Protein AF-A0A970BSH9-F1 (afdb_monomer)

Mean predicted aligned error: 4.27 Å

pLDDT: mean 90.76, std 9.13, range [51.16, 98.25]

Sequence (117 aa):
MLILKYGPDSGKKYLAFSRFSHSGEVDLGCSQADFFAALFTRQNEAGCGQEQLDVFRKTFVDARDSGVWRGNKLTVYFSVGAKKSFLFAFDKTGLPIMIDTDFLSKTALQSMIDSAL

Structure (mmCIF, N/CA/C/O backbone):
data_AF-A0A970BSH9-F1
#
_entry.id   AF-A0A970BSH9-F1
#
loop_
_atom_site.group_PDB
_atom_site.id
_atom_site.type_symbol
_atom_site.label_atom_id
_atom_site.label_alt_id
_atom_site.label_comp_id
_atom_site.label_asym_id
_atom_site.label_entity_id
_atom_site.label_seq_id
_atom_site.pdbx_PDB_ins_code
_atom_site.Cartn_x
_atom_site.Cartn_y
_atom_site.Cartn_z
_atom_site.occupancy
_atom_site.B_iso_or_equiv
_atom_site.auth_seq_id
_atom_site.auth_comp_id
_atom_site.auth_asym_id
_atom_site.auth_atom_id
_atom_site.pdbx_PDB_model_num
ATOM 1 N N . MET A 1 1 ? 0.103 15.736 2.904 1.00 86.50 1 MET A N 1
ATOM 2 C CA . MET A 1 1 ? -0.399 14.594 3.698 1.00 86.50 1 MET A CA 1
ATOM 3 C C . MET A 1 1 ? -1.707 15.010 4.352 1.00 86.50 1 MET A C 1
ATOM 5 O O . MET A 1 1 ? -1.793 16.151 4.788 1.00 86.50 1 MET A O 1
ATOM 9 N N . LEU A 1 2 ? -2.702 14.126 4.385 1.00 93.75 2 LEU A N 1
ATOM 10 C CA . LEU A 1 2 ? -3.996 14.299 5.052 1.00 93.75 2 LEU A CA 1
ATOM 11 C C . LEU A 1 2 ? -4.178 13.144 6.040 1.00 93.75 2 LEU A C 1
ATOM 13 O O . LEU A 1 2 ? -3.924 12.004 5.671 1.00 93.75 2 LEU A O 1
ATOM 17 N N . ILE A 1 3 ? -4.610 13.416 7.271 1.00 94.88 3 ILE A N 1
ATOM 18 C CA . ILE A 1 3 ? -4.850 12.383 8.288 1.00 94.88 3 ILE A CA 1
ATOM 19 C C . ILE A 1 3 ? -6.225 12.611 8.907 1.00 94.88 3 ILE A C 1
ATOM 21 O O . ILE A 1 3 ? -6.531 13.713 9.359 1.00 94.88 3 ILE A O 1
ATOM 25 N N . LEU A 1 4 ? -7.031 11.555 8.946 1.00 95.50 4 LEU A N 1
ATOM 26 C CA . LEU A 1 4 ? -8.332 11.509 9.600 1.00 95.50 4 LEU A CA 1
ATOM 27 C C . LEU A 1 4 ? -8.239 10.593 10.820 1.00 95.50 4 LEU A C 1
ATOM 29 O O . LEU A 1 4 ? -7.744 9.470 10.724 1.00 95.50 4 LEU A O 1
ATOM 33 N N . LYS A 1 5 ? -8.706 11.072 11.974 1.00 95.69 5 LYS A N 1
ATOM 34 C CA . LYS A 1 5 ? -8.645 10.353 13.253 1.00 95.69 5 LYS A CA 1
ATOM 35 C C . LYS A 1 5 ? -10.041 9.893 13.676 1.00 95.69 5 LYS A C 1
ATOM 37 O O . LYS A 1 5 ? -10.980 10.681 13.657 1.00 95.69 5 LYS A O 1
ATOM 42 N N . TYR A 1 6 ? -10.148 8.647 14.130 1.00 94.19 6 TYR A N 1
ATOM 43 C CA . TYR A 1 6 ? -11.389 7.957 14.505 1.00 94.19 6 TYR A CA 1
ATOM 44 C C . TYR 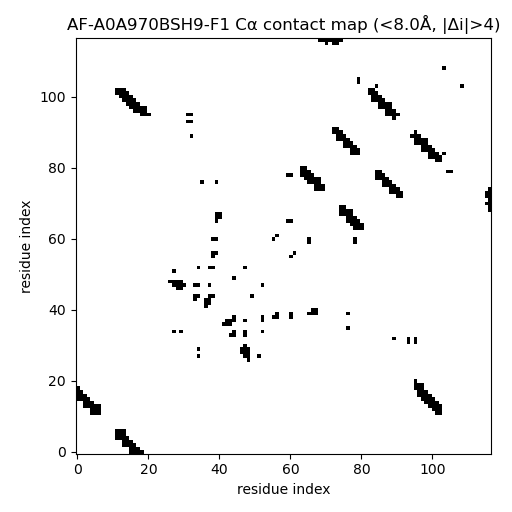A 1 6 ? -11.365 7.479 15.968 1.00 94.19 6 TYR A C 1
ATOM 46 O O . TYR A 1 6 ? -11.836 6.392 16.311 1.00 94.19 6 TYR A O 1
ATOM 54 N N . GLY A 1 7 ? -10.793 8.287 16.862 1.00 92.88 7 GLY A N 1
ATOM 55 C CA . GLY A 1 7 ? -10.752 7.982 18.288 1.00 92.88 7 GLY A CA 1
ATOM 56 C C . GLY A 1 7 ? -10.053 9.048 19.134 1.00 92.88 7 GLY A C 1
ATOM 57 O O . GLY A 1 7 ? -9.456 9.982 18.594 1.00 92.88 7 GLY A O 1
ATOM 58 N N . PRO A 1 8 ? -10.115 8.923 20.470 1.00 94.12 8 PRO A N 1
ATOM 59 C CA . PRO A 1 8 ? -9.466 9.859 21.386 1.00 94.12 8 PRO A CA 1
ATOM 60 C C . PRO A 1 8 ? -7.951 9.620 21.494 1.00 94.12 8 PRO A C 1
ATOM 62 O O . PRO A 1 8 ? -7.189 10.578 21.624 1.00 94.12 8 PRO A O 1
ATOM 65 N N . ASP A 1 9 ? -7.491 8.378 21.339 1.00 95.06 9 ASP A N 1
ATOM 66 C CA . ASP A 1 9 ? -6.088 7.991 21.520 1.00 95.06 9 ASP A CA 1
ATOM 67 C C . ASP A 1 9 ? -5.172 8.558 20.428 1.00 95.06 9 ASP A C 1
ATOM 69 O O . ASP A 1 9 ? -5.480 8.498 19.237 1.00 95.06 9 ASP A O 1
ATOM 73 N N . SER A 1 10 ? -4.018 9.103 20.817 1.00 88.38 10 SER A N 1
ATOM 74 C CA . SER A 1 10 ? -3.011 9.571 19.858 1.00 88.38 10 SER A CA 1
ATOM 75 C C . SER A 1 10 ? -2.391 8.403 19.087 1.00 88.38 10 SER A C 1
ATOM 77 O O . SER A 1 10 ? -2.104 7.354 19.663 1.00 88.38 10 SER A O 1
ATOM 79 N N . GLY A 1 11 ? -2.188 8.586 17.780 1.00 87.56 11 GLY A N 1
ATOM 80 C CA . GLY A 1 11 ? -1.549 7.595 16.909 1.00 87.56 11 GLY A CA 1
ATOM 81 C C . GLY A 1 11 ? -2.358 6.319 16.660 1.00 87.56 11 GLY A C 1
ATOM 82 O O . GLY A 1 11 ? -1.807 5.379 16.091 1.00 87.56 11 GLY A O 1
ATOM 83 N N . LYS A 1 12 ? -3.632 6.275 17.072 1.00 94.38 12 LYS A N 1
ATOM 84 C CA . LYS A 1 12 ? -4.521 5.128 16.871 1.00 94.38 12 LYS A CA 1
ATOM 85 C C . LYS A 1 12 ? -5.777 5.489 16.094 1.00 94.38 12 LYS A C 1
ATOM 87 O O . LYS A 1 12 ? -6.229 6.635 16.140 1.00 94.38 12 LYS A O 1
ATOM 92 N N . LYS A 1 13 ? -6.375 4.474 15.469 1.00 95.94 13 LYS A N 1
ATOM 93 C CA . LYS A 1 13 ? -7.611 4.560 14.682 1.00 95.94 13 LYS A CA 1
ATOM 94 C C . LYS A 1 13 ? -7.529 5.706 13.686 1.00 95.94 13 LYS A C 1
ATOM 96 O O . LYS A 1 13 ? -8.296 6.664 13.765 1.00 95.94 13 LYS A O 1
ATOM 101 N N . TYR A 1 14 ? -6.553 5.646 12.797 1.00 96.75 14 TYR A N 1
ATOM 102 C CA . TYR A 1 14 ? -6.312 6.701 11.825 1.00 96.75 14 TYR A CA 1
ATOM 103 C C . TYR A 1 14 ? -6.422 6.186 10.392 1.00 96.75 14 TYR A C 1
ATOM 105 O O . TYR A 1 14 ? -6.240 5.000 10.114 1.00 96.75 14 TYR A O 1
ATOM 113 N N . LEU A 1 15 ? -6.722 7.107 9.483 1.00 97.06 15 LEU A N 1
ATOM 114 C CA . LEU A 1 15 ? -6.658 6.912 8.043 1.00 97.06 15 LEU A CA 1
ATOM 115 C C . LEU A 1 15 ? -5.843 8.062 7.456 1.00 97.06 15 LEU A C 1
ATOM 117 O O . LEU A 1 15 ? -6.249 9.223 7.544 1.00 97.06 15 LEU A O 1
ATOM 121 N N . ALA A 1 16 ? -4.678 7.748 6.907 1.00 96.38 16 ALA A N 1
ATOM 122 C CA . ALA A 1 16 ? -3.758 8.726 6.353 1.00 96.38 16 ALA A CA 1
ATOM 123 C C . ALA A 1 16 ? -3.656 8.578 4.835 1.00 96.38 16 ALA A C 1
ATOM 125 O O . ALA A 1 16 ? -3.627 7.470 4.315 1.00 96.38 16 ALA A O 1
ATOM 126 N N . PHE A 1 17 ? -3.583 9.711 4.141 1.00 95.00 17 PHE A N 1
ATOM 127 C CA . PHE A 1 17 ? -3.359 9.824 2.707 1.00 95.00 17 PHE A CA 1
ATOM 128 C C . PHE A 1 17 ? -2.115 10.673 2.477 1.00 95.00 17 PHE A C 1
ATOM 130 O O . PHE A 1 17 ? -2.009 11.820 2.935 1.00 95.00 17 PHE A O 1
ATOM 137 N N . SER A 1 18 ? -1.163 10.143 1.728 1.00 93.00 18 SER A N 1
ATOM 138 C CA . SER A 1 18 ? 0.060 10.859 1.389 1.00 93.00 18 SER A CA 1
ATOM 139 C C . SER A 1 18 ? 0.407 10.669 -0.077 1.00 93.00 18 SER A C 1
ATOM 141 O O . SER A 1 18 ? 0.176 9.620 -0.668 1.00 93.00 18 SER A O 1
ATOM 143 N N . ARG A 1 19 ? 0.952 11.726 -0.679 1.00 88.94 19 ARG A N 1
ATOM 144 C CA . ARG A 1 19 ? 1.680 11.608 -1.940 1.00 88.94 19 ARG A CA 1
ATOM 145 C C . ARG A 1 19 ? 3.122 11.318 -1.571 1.00 88.94 19 ARG A C 1
ATOM 147 O O . ARG A 1 19 ? 3.642 11.959 -0.659 1.00 88.94 19 ARG A O 1
ATOM 154 N N . PHE A 1 20 ? 3.745 10.392 -2.279 1.00 76.38 20 PHE A N 1
ATOM 155 C CA . PHE A 1 20 ? 5.162 10.104 -2.118 1.00 76.38 20 PHE A CA 1
ATOM 156 C C . PHE A 1 20 ? 5.850 10.329 -3.463 1.00 76.38 20 PHE A C 1
ATOM 158 O O . PHE A 1 20 ? 5.817 9.472 -4.334 1.00 76.38 20 PHE A O 1
ATOM 165 N N . SER A 1 21 ? 6.436 11.508 -3.672 1.00 66.81 21 SER A N 1
ATOM 166 C CA . SER A 1 21 ? 7.281 11.754 -4.846 1.00 66.81 21 SER A CA 1
ATOM 167 C C . SER A 1 21 ? 8.742 11.661 -4.451 1.00 66.81 21 SER A C 1
ATOM 169 O O . SER A 1 21 ? 9.151 12.251 -3.451 1.00 66.81 21 SER A O 1
ATOM 171 N N . HIS A 1 22 ? 9.531 10.969 -5.263 1.00 56.50 22 HIS A N 1
ATOM 172 C CA . HIS A 1 22 ? 10.974 10.963 -5.112 1.00 56.50 22 HIS A CA 1
ATOM 173 C C . HIS A 1 22 ? 11.559 12.283 -5.612 1.00 56.50 22 HIS A C 1
ATOM 175 O O . HIS A 1 22 ? 11.838 12.435 -6.795 1.00 56.50 22 HIS A O 1
ATOM 181 N N . SER A 1 23 ? 11.723 13.255 -4.715 1.00 51.16 23 SER A N 1
ATOM 182 C CA . SER A 1 23 ? 12.510 14.461 -4.990 1.00 51.16 23 SER A CA 1
ATOM 183 C C . SER A 1 23 ? 13.907 14.427 -4.356 1.00 51.16 23 SER A C 1
ATOM 185 O O . SER A 1 23 ? 14.542 15.475 -4.317 1.00 51.16 23 SER A O 1
ATOM 187 N N . GLY A 1 24 ? 14.415 13.260 -3.909 1.00 53.28 24 GLY A N 1
ATOM 188 C CA . GLY A 1 24 ? 15.866 13.130 -3.692 1.00 53.28 24 GLY A CA 1
ATOM 189 C C . GLY A 1 24 ? 16.462 12.157 -2.663 1.00 53.28 24 GLY A C 1
ATOM 190 O O . GLY A 1 24 ? 17.608 12.404 -2.318 1.00 53.28 24 GLY A O 1
ATOM 191 N N . GLU A 1 25 ? 15.810 11.095 -2.160 1.00 59.06 25 GLU A N 1
ATOM 192 C CA . GLU A 1 25 ? 16.432 10.303 -1.058 1.00 59.06 25 GLU A CA 1
ATOM 193 C C . GLU A 1 25 ? 16.595 8.782 -1.260 1.00 59.06 25 GLU A C 1
ATOM 195 O O . GLU A 1 25 ? 17.412 8.169 -0.582 1.00 59.06 25 GLU A O 1
ATOM 200 N N . VAL A 1 26 ? 15.904 8.148 -2.203 1.00 72.00 26 VAL A N 1
ATOM 201 C CA . VAL A 1 26 ? 15.980 6.704 -2.482 1.00 72.00 26 VAL A CA 1
ATOM 202 C C . VAL A 1 26 ? 15.973 6.487 -3.990 1.00 72.00 26 VAL A C 1
ATOM 204 O O . VAL A 1 26 ? 14.954 6.629 -4.667 1.00 72.00 26 VAL A O 1
ATOM 207 N N . ASP A 1 27 ? 17.130 6.122 -4.526 1.00 83.94 27 ASP A N 1
ATOM 208 C CA . ASP A 1 27 ? 17.216 5.625 -5.892 1.00 83.94 27 ASP A CA 1
ATOM 209 C C . ASP A 1 27 ? 16.574 4.231 -5.961 1.00 83.94 27 ASP A C 1
ATOM 211 O O . ASP A 1 27 ? 17.049 3.275 -5.347 1.00 83.94 27 ASP A O 1
ATOM 215 N N . LEU A 1 28 ? 15.448 4.131 -6.668 1.00 87.81 28 LEU A N 1
ATOM 216 C CA . LEU A 1 28 ? 14.735 2.872 -6.892 1.00 87.81 28 LEU A CA 1
ATOM 217 C C . LEU A 1 28 ? 15.254 2.133 -8.132 1.00 87.81 28 LEU A C 1
ATOM 219 O O . LEU A 1 28 ? 14.725 1.070 -8.454 1.00 87.81 28 LEU A O 1
ATOM 223 N N . GLY A 1 29 ? 16.214 2.699 -8.873 1.00 89.38 29 GLY A N 1
ATOM 224 C CA . GLY A 1 29 ? 16.712 2.212 -10.165 1.00 89.38 29 GLY A CA 1
ATOM 225 C C . GLY A 1 29 ? 15.718 2.346 -11.330 1.00 89.38 29 GLY A C 1
ATOM 226 O O . GLY A 1 29 ? 16.118 2.456 -12.486 1.00 89.38 29 GLY A O 1
ATOM 227 N N . CYS A 1 30 ? 14.418 2.387 -11.041 1.00 90.50 30 CYS A N 1
ATOM 228 C CA . CYS A 1 30 ? 13.329 2.439 -12.009 1.00 90.50 30 CYS A CA 1
ATOM 229 C C . CYS A 1 30 ? 12.233 3.429 -11.569 1.00 90.50 30 CYS A C 1
ATOM 231 O O . CYS A 1 30 ? 12.338 4.086 -10.528 1.00 90.50 30 CYS A O 1
ATOM 233 N N . SER A 1 31 ? 11.165 3.562 -12.365 1.00 88.75 31 SER A N 1
ATOM 234 C CA . SER A 1 31 ? 10.024 4.402 -11.982 1.00 88.75 31 SER A CA 1
ATOM 235 C C . SER A 1 31 ? 9.327 3.848 -10.732 1.00 88.75 31 SER A C 1
ATOM 237 O O . SER A 1 31 ? 9.368 2.651 -10.458 1.00 88.75 31 SER A O 1
ATOM 239 N N . GLN A 1 32 ? 8.629 4.696 -9.971 1.00 89.69 32 GLN A N 1
ATOM 240 C CA . GLN A 1 32 ? 7.883 4.232 -8.793 1.00 89.69 32 GLN A CA 1
ATOM 241 C C . GLN A 1 32 ? 6.791 3.218 -9.164 1.00 89.69 32 GLN A C 1
ATOM 243 O O . GLN A 1 32 ? 6.576 2.258 -8.430 1.00 89.69 32 GLN A O 1
ATOM 248 N N . ALA A 1 33 ? 6.117 3.412 -10.300 1.00 89.88 33 ALA A N 1
ATOM 249 C CA . ALA A 1 33 ? 5.091 2.485 -10.765 1.00 89.88 33 ALA A 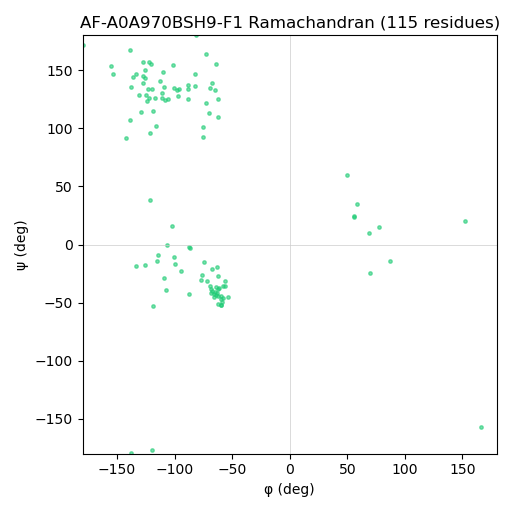CA 1
ATOM 250 C C . ALA A 1 33 ? 5.688 1.102 -11.082 1.00 89.88 33 ALA A C 1
ATOM 252 O O . ALA A 1 33 ? 5.134 0.089 -10.650 1.00 89.88 33 ALA A O 1
ATOM 253 N N . ASP A 1 34 ? 6.842 1.067 -11.757 1.00 91.06 34 ASP A N 1
ATOM 254 C CA . ASP A 1 34 ? 7.551 -0.177 -12.078 1.00 91.06 34 ASP A CA 1
ATOM 255 C C . ASP A 1 34 ? 8.111 -0.844 -10.820 1.00 91.06 34 ASP A C 1
ATOM 257 O O . ASP A 1 34 ? 7.952 -2.050 -10.640 1.00 91.06 34 ASP A O 1
ATOM 261 N N . PHE A 1 35 ? 8.680 -0.061 -9.899 1.00 92.75 35 PHE A N 1
ATOM 262 C CA . PHE A 1 35 ? 9.209 -0.567 -8.635 1.00 92.75 35 PHE A CA 1
ATOM 263 C C . PHE A 1 35 ? 8.124 -1.260 -7.808 1.00 92.75 35 PHE A C 1
ATOM 265 O O . PHE A 1 35 ? 8.323 -2.369 -7.317 1.00 92.75 35 PHE A O 1
ATOM 272 N N . PHE A 1 36 ? 6.952 -0.634 -7.665 1.00 93.56 36 PHE A N 1
ATOM 273 C CA . PHE A 1 36 ? 5.842 -1.223 -6.915 1.00 93.56 36 PHE A CA 1
ATOM 274 C C . PHE A 1 36 ? 5.200 -2.404 -7.655 1.00 93.56 36 PHE A C 1
ATOM 276 O O . PHE A 1 36 ? 4.784 -3.364 -7.004 1.00 93.56 36 PHE A O 1
ATOM 283 N N . ALA A 1 37 ? 5.184 -2.400 -8.992 1.00 93.38 37 ALA A N 1
ATOM 284 C CA . ALA A 1 37 ? 4.828 -3.593 -9.756 1.00 93.38 37 ALA A CA 1
ATOM 285 C C . ALA A 1 37 ? 5.788 -4.752 -9.430 1.00 93.38 37 ALA A C 1
ATOM 287 O O . ALA A 1 37 ? 5.338 -5.812 -8.996 1.00 93.38 37 ALA A O 1
ATOM 288 N N . ALA A 1 38 ? 7.101 -4.530 -9.515 1.00 94.75 38 ALA A N 1
ATOM 289 C CA . ALA A 1 38 ? 8.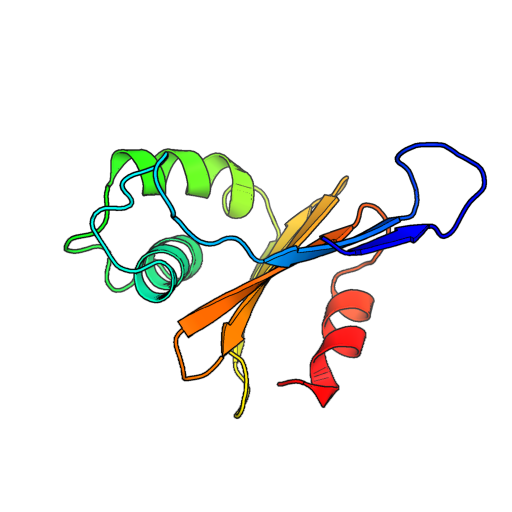125 -5.530 -9.207 1.00 94.75 38 ALA A CA 1
ATOM 290 C C . ALA A 1 38 ? 8.104 -6.015 -7.756 1.00 94.75 38 ALA A C 1
ATOM 292 O O . ALA A 1 38 ? 8.275 -7.210 -7.481 1.00 94.75 38 ALA A O 1
ATOM 293 N N . LEU A 1 39 ? 7.837 -5.113 -6.817 1.00 95.25 39 LEU A N 1
ATOM 294 C CA . LEU A 1 39 ? 7.698 -5.427 -5.402 1.00 95.25 39 LEU A CA 1
ATOM 295 C C . LEU A 1 39 ? 6.558 -6.425 -5.158 1.00 95.25 39 LEU A C 1
ATOM 297 O O . LEU A 1 39 ? 6.780 -7.454 -4.520 1.00 95.25 39 LEU A O 1
ATOM 301 N N . PHE A 1 40 ? 5.361 -6.140 -5.678 1.00 95.62 40 PHE A N 1
ATOM 302 C CA . PHE A 1 40 ? 4.141 -6.879 -5.336 1.00 95.62 40 PHE A CA 1
ATOM 303 C C . PHE A 1 40 ? 3.798 -8.029 -6.290 1.00 95.62 40 PHE A C 1
ATOM 305 O O . PHE A 1 40 ? 3.073 -8.940 -5.894 1.00 95.62 40 PHE A O 1
ATOM 312 N N . THR A 1 41 ? 4.287 -8.015 -7.533 1.00 91.12 41 THR A N 1
ATOM 313 C CA . THR A 1 41 ? 3.990 -9.066 -8.526 1.00 91.12 41 THR A CA 1
ATOM 314 C C . THR A 1 41 ? 5.212 -9.883 -8.936 1.00 91.12 41 THR A C 1
ATOM 316 O O . THR A 1 41 ? 5.041 -10.896 -9.613 1.00 91.12 41 THR A O 1
ATOM 319 N N . ARG A 1 42 ? 6.427 -9.471 -8.532 1.00 84.25 42 ARG A N 1
ATOM 320 C CA . ARG A 1 42 ? 7.709 -10.051 -8.986 1.00 84.25 42 ARG A CA 1
ATOM 321 C C . ARG A 1 42 ? 7.885 -10.034 -10.512 1.00 84.25 42 ARG A C 1
ATOM 323 O O . ARG A 1 42 ? 8.604 -10.851 -11.077 1.00 84.25 42 ARG A O 1
ATOM 330 N N . GLN A 1 43 ? 7.198 -9.121 -11.198 1.00 78.19 43 GLN A N 1
ATOM 331 C CA . GLN A 1 43 ? 7.363 -8.868 -12.632 1.00 78.19 43 GLN A CA 1
ATOM 332 C C . GLN A 1 43 ? 8.218 -7.619 -12.837 1.00 78.19 43 GLN A C 1
ATOM 334 O O . GLN A 1 43 ? 8.200 -6.732 -11.999 1.00 78.19 43 GLN A O 1
ATOM 339 N N . ASN A 1 44 ? 8.907 -7.496 -13.971 1.00 67.81 44 ASN A N 1
ATOM 340 C CA . ASN A 1 44 ? 9.625 -6.265 -14.335 1.00 67.81 44 ASN A CA 1
ATOM 341 C C . ASN A 1 44 ? 10.694 -5.826 -13.313 1.00 67.81 44 ASN A C 1
ATOM 343 O O . ASN A 1 44 ? 10.921 -4.641 -13.114 1.00 67.81 44 ASN A O 1
ATOM 347 N N . GLU A 1 45 ? 11.377 -6.779 -12.672 1.00 80.06 45 GLU A N 1
ATOM 348 C CA . GLU A 1 45 ? 12.462 -6.478 -11.722 1.00 80.06 45 GLU A CA 1
ATOM 349 C C . GLU A 1 45 ? 13.695 -5.861 -12.406 1.00 80.06 45 GLU A C 1
ATOM 351 O O . GLU A 1 45 ? 14.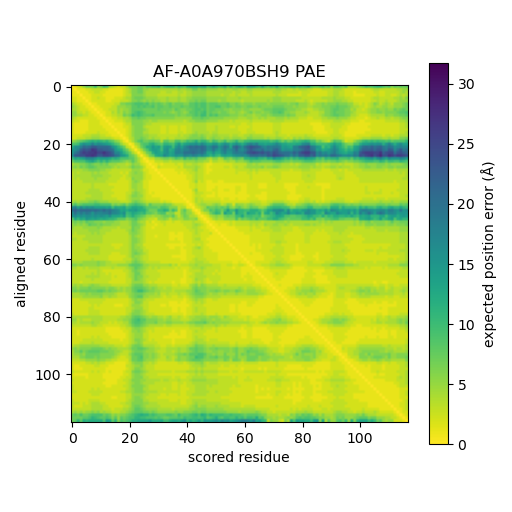512 -5.209 -11.756 1.00 80.06 45 GLU A O 1
ATOM 356 N N . ALA A 1 46 ? 13.841 -6.067 -13.719 1.00 78.19 46 ALA A N 1
ATOM 357 C CA . ALA A 1 46 ? 14.969 -5.577 -14.496 1.00 78.19 46 ALA A CA 1
ATOM 358 C C . ALA A 1 46 ? 15.030 -4.042 -14.486 1.00 78.19 46 ALA A C 1
ATOM 360 O O . ALA A 1 46 ? 14.076 -3.367 -14.861 1.00 78.19 46 ALA A O 1
ATOM 361 N N . GLY A 1 47 ? 16.179 -3.499 -14.082 1.00 83.06 47 GLY A N 1
ATOM 362 C CA . GLY A 1 47 ? 16.400 -2.056 -13.974 1.00 83.06 47 GLY A CA 1
ATOM 363 C C . GLY A 1 47 ? 15.976 -1.455 -12.633 1.00 83.06 47 GLY A C 1
ATOM 364 O O . GLY A 1 47 ? 16.422 -0.363 -12.320 1.00 83.06 47 GLY A O 1
ATOM 365 N N . CYS A 1 48 ? 15.204 -2.158 -11.801 1.00 92.06 48 CYS A N 1
ATOM 366 C CA . CYS A 1 48 ? 14.918 -1.709 -10.439 1.00 92.06 48 CYS A CA 1
ATOM 367 C C . CYS A 1 48 ? 16.057 -2.083 -9.472 1.00 92.06 48 CYS A C 1
ATOM 369 O O . CYS A 1 48 ? 16.691 -3.137 -9.597 1.00 92.06 48 CYS A O 1
ATOM 371 N N . GLY A 1 49 ? 16.291 -1.226 -8.477 1.00 92.31 49 GLY A N 1
ATOM 372 C CA . GLY A 1 49 ? 17.262 -1.418 -7.405 1.00 92.31 49 GLY A CA 1
ATOM 373 C C . GLY A 1 49 ? 16.913 -2.639 -6.555 1.00 92.31 49 GLY A C 1
ATOM 374 O O . GLY A 1 49 ? 15.915 -2.653 -5.832 1.00 92.31 49 GLY A O 1
ATOM 375 N N . GLN A 1 50 ? 17.725 -3.691 -6.670 1.00 92.44 50 GLN A N 1
ATOM 376 C CA . GLN A 1 50 ? 17.441 -4.990 -6.049 1.00 92.44 50 GLN A CA 1
ATOM 377 C C . GLN A 1 50 ? 17.519 -4.941 -4.523 1.00 92.44 50 GLN A C 1
ATOM 379 O O . GLN A 1 50 ? 16.676 -5.519 -3.843 1.00 92.44 50 GLN A O 1
ATOM 384 N N . GLU A 1 51 ? 18.476 -4.189 -3.979 1.00 92.06 51 GLU A N 1
ATOM 385 C CA . GLU A 1 51 ? 18.593 -3.993 -2.533 1.00 92.06 51 GLU A CA 1
ATOM 386 C C . GLU A 1 51 ? 17.319 -3.354 -1.957 1.00 92.06 51 GLU A C 1
ATOM 388 O O . GLU A 1 51 ? 16.775 -3.813 -0.950 1.00 92.06 51 GLU A O 1
ATOM 393 N N . GLN A 1 52 ? 16.789 -2.336 -2.638 1.00 92.06 52 GLN A N 1
ATOM 394 C CA . GLN A 1 52 ? 15.553 -1.666 -2.252 1.00 92.06 52 GLN A CA 1
ATOM 395 C C . GLN A 1 52 ? 14.362 -2.623 -2.366 1.00 92.06 52 GLN A C 1
ATOM 397 O O . GLN A 1 52 ? 13.537 -2.665 -1.452 1.00 92.06 52 GLN A O 1
ATOM 402 N N . LEU A 1 53 ? 14.275 -3.422 -3.437 1.00 93.75 53 LEU A N 1
ATOM 403 C CA . LEU A 1 53 ? 13.227 -4.438 -3.578 1.00 93.75 53 LEU A CA 1
ATOM 404 C C . LEU A 1 53 ? 13.249 -5.428 -2.410 1.00 93.75 53 LEU A C 1
ATOM 406 O O . LEU A 1 53 ? 12.202 -5.682 -1.818 1.00 93.75 53 LEU A O 1
ATOM 410 N N . ASP A 1 54 ? 14.417 -5.937 -2.028 1.00 93.62 54 ASP A N 1
ATOM 411 C CA . ASP A 1 54 ? 14.545 -6.906 -0.937 1.00 93.62 54 ASP A CA 1
ATOM 412 C C . ASP A 1 54 ? 14.147 -6.317 0.423 1.00 93.62 54 ASP A C 1
ATOM 414 O O . ASP A 1 54 ? 13.452 -6.965 1.213 1.00 93.62 54 ASP A O 1
ATOM 418 N N . VAL A 1 55 ? 14.532 -5.069 0.702 1.00 93.44 55 VAL A N 1
ATOM 419 C CA . VAL A 1 55 ? 14.137 -4.365 1.934 1.00 93.44 55 VAL A CA 1
ATOM 420 C C . VAL A 1 55 ? 12.628 -4.106 1.966 1.00 93.44 55 VAL A C 1
ATOM 422 O O . VAL A 1 55 ? 11.964 -4.347 2.983 1.00 93.44 55 VAL A O 1
ATOM 425 N N . PHE A 1 56 ? 12.057 -3.645 0.853 1.00 94.06 56 PHE A N 1
ATOM 426 C CA . PHE A 1 56 ? 10.627 -3.358 0.773 1.00 94.06 56 PHE A CA 1
ATOM 427 C C . PHE A 1 56 ? 9.790 -4.639 0.822 1.00 94.06 56 PHE A C 1
ATOM 429 O O . PHE A 1 56 ? 8.738 -4.639 1.464 1.00 94.06 56 PHE A O 1
ATOM 436 N N . ARG A 1 57 ? 10.257 -5.748 0.233 1.00 95.38 57 ARG A N 1
ATOM 437 C CA . ARG A 1 57 ? 9.587 -7.061 0.294 1.00 95.38 57 ARG A CA 1
ATOM 438 C C . ARG A 1 57 ? 9.421 -7.537 1.723 1.00 95.38 57 ARG A C 1
ATOM 440 O O . ARG A 1 57 ? 8.295 -7.816 2.131 1.00 95.38 57 ARG A O 1
ATOM 447 N N . LYS A 1 58 ? 10.496 -7.494 2.510 1.00 95.12 58 LYS A N 1
ATOM 448 C CA . LYS A 1 58 ? 10.463 -7.845 3.939 1.00 95.12 58 LYS A CA 1
ATOM 449 C C . LYS A 1 58 ? 9.446 -7.020 4.729 1.00 95.12 58 LYS A C 1
ATOM 451 O O . LYS A 1 58 ? 8.885 -7.498 5.709 1.00 95.12 58 LYS A O 1
ATOM 456 N N . THR A 1 59 ? 9.220 -5.775 4.312 1.00 93.50 59 THR A N 1
ATOM 457 C CA . THR A 1 59 ? 8.346 -4.831 5.020 1.00 93.50 59 THR A CA 1
ATOM 458 C C . THR A 1 59 ? 6.882 -4.948 4.594 1.00 93.50 59 THR A C 1
ATOM 460 O O . THR A 1 59 ? 5.985 -4.897 5.439 1.00 93.50 59 THR A O 1
ATOM 463 N N . PHE A 1 60 ? 6.621 -5.081 3.291 1.00 95.88 60 PHE A N 1
ATOM 464 C CA . PHE A 1 60 ? 5.285 -4.920 2.712 1.00 95.88 60 PHE A CA 1
ATOM 465 C C . PHE A 1 60 ? 4.704 -6.193 2.092 1.00 95.88 60 PHE A C 1
ATOM 467 O O . PHE A 1 60 ? 3.496 -6.234 1.854 1.00 95.88 60 PHE A O 1
ATOM 474 N N . VAL A 1 61 ? 5.502 -7.231 1.860 1.00 96.25 61 VAL A N 1
ATOM 475 C CA . VAL A 1 61 ? 5.054 -8.450 1.169 1.00 96.25 61 VAL A CA 1
ATOM 476 C C . VAL A 1 61 ? 5.192 -9.665 2.078 1.00 96.25 61 VAL A C 1
ATOM 478 O O . VAL A 1 61 ? 4.216 -10.380 2.308 1.00 96.25 61 VAL A O 1
ATOM 481 N N . ASP A 1 62 ? 6.376 -9.876 2.644 1.00 94.94 62 ASP A N 1
ATOM 482 C CA . ASP A 1 62 ? 6.675 -11.067 3.431 1.00 94.94 62 ASP A CA 1
ATOM 483 C C . ASP A 1 62 ? 5.825 -11.119 4.709 1.00 94.94 62 ASP A C 1
ATOM 485 O O . ASP A 1 62 ? 5.705 -10.138 5.443 1.00 94.94 62 ASP A O 1
ATOM 489 N N . ALA A 1 63 ? 5.225 -12.285 4.979 1.00 93.88 63 ALA A N 1
ATOM 490 C CA . ALA A 1 63 ? 4.339 -12.535 6.124 1.00 93.88 63 ALA A CA 1
ATOM 491 C C . ALA A 1 63 ? 3.127 -11.580 6.236 1.00 93.88 63 ALA A C 1
ATOM 493 O O . ALA A 1 63 ? 2.568 -11.399 7.323 1.00 93.88 63 ALA A O 1
ATOM 494 N N . ARG A 1 64 ? 2.699 -10.974 5.120 1.00 96.69 64 ARG A N 1
ATOM 495 C CA . ARG A 1 64 ? 1.546 -10.065 5.044 1.00 96.69 64 ARG A CA 1
ATOM 496 C C . ARG A 1 64 ? 0.568 -10.533 3.972 1.00 96.69 64 ARG A C 1
ATOM 498 O O . ARG A 1 64 ? 0.969 -11.125 2.973 1.00 96.69 64 ARG A O 1
ATOM 505 N N . ASP A 1 65 ? -0.717 -10.242 4.160 1.00 97.50 65 ASP A N 1
ATOM 506 C CA . ASP A 1 65 ? -1.706 -10.429 3.096 1.00 97.50 65 ASP A CA 1
ATOM 507 C C . ASP A 1 65 ? -1.523 -9.296 2.085 1.00 97.50 65 ASP A C 1
ATOM 509 O O . ASP A 1 65 ? -1.908 -8.149 2.329 1.00 97.50 65 ASP A O 1
ATOM 513 N N . SER A 1 66 ? -0.855 -9.609 0.981 1.00 97.62 66 SER A N 1
ATOM 514 C CA . SER A 1 66 ? -0.460 -8.642 -0.033 1.00 97.62 66 SER A CA 1
ATOM 515 C C . SER A 1 66 ? -0.910 -9.066 -1.423 1.00 97.62 66 SER A C 1
ATOM 517 O O . SER A 1 66 ? -1.183 -10.237 -1.691 1.00 97.62 66 SER A O 1
ATOM 519 N N . GLY A 1 67 ? -1.033 -8.088 -2.313 1.00 96.81 67 GLY A N 1
ATOM 520 C CA . GLY A 1 67 ? -1.467 -8.336 -3.677 1.00 96.81 67 GLY A CA 1
ATOM 521 C C . GLY A 1 67 ? -1.845 -7.057 -4.399 1.00 96.81 67 GLY A C 1
ATOM 522 O O . GLY A 1 67 ? -1.393 -5.966 -4.053 1.00 96.81 67 GLY A O 1
ATOM 523 N N . VAL A 1 68 ? -2.675 -7.203 -5.428 1.00 96.81 68 VAL A N 1
ATOM 524 C CA . VAL A 1 68 ? -3.059 -6.106 -6.311 1.00 96.81 68 VAL A CA 1
ATOM 525 C C . VAL A 1 68 ? -4.551 -6.144 -6.629 1.00 96.81 68 VAL A C 1
ATOM 527 O O . VAL A 1 68 ? -5.102 -7.195 -6.958 1.00 96.81 68 VAL A O 1
ATOM 530 N N . TRP A 1 69 ? -5.190 -4.980 -6.570 1.00 96.50 69 TRP A N 1
ATOM 531 C CA . TRP A 1 69 ? -6.510 -4.716 -7.131 1.00 96.50 69 TRP A CA 1
ATOM 532 C C . TRP A 1 69 ? -6.341 -3.828 -8.361 1.00 96.50 69 TRP A C 1
ATOM 534 O O . TRP A 1 69 ? -5.719 -2.768 -8.293 1.00 96.50 69 TRP A O 1
ATOM 544 N N . ARG A 1 70 ? -6.855 -4.283 -9.505 1.00 93.81 70 ARG A N 1
ATOM 545 C CA . ARG A 1 70 ? -6.757 -3.557 -10.775 1.00 93.81 70 ARG A CA 1
ATOM 546 C C . ARG A 1 70 ? -8.128 -3.053 -11.181 1.00 93.81 70 ARG A C 1
ATOM 548 O O . ARG A 1 70 ? -9.063 -3.843 -11.274 1.00 93.81 70 ARG A O 1
ATOM 555 N N . GLY A 1 71 ? -8.206 -1.757 -11.437 1.00 91.12 71 GLY A N 1
ATOM 556 C CA . GLY A 1 71 ? -9.370 -1.085 -11.980 1.00 91.12 71 GLY A CA 1
ATOM 557 C C . GLY A 1 71 ? -9.075 -0.409 -13.318 1.00 91.12 71 GLY A C 1
ATOM 558 O O . GLY A 1 71 ? -7.970 -0.487 -13.860 1.00 91.12 71 GLY A O 1
ATOM 559 N N . ASN A 1 72 ? -10.075 0.285 -13.850 1.00 89.38 72 ASN A N 1
ATOM 560 C CA . ASN A 1 72 ? -9.957 1.067 -15.078 1.00 89.38 72 ASN A CA 1
ATOM 561 C C . ASN A 1 72 ? -9.209 2.389 -14.865 1.00 89.38 72 ASN A C 1
ATOM 563 O O . ASN A 1 72 ? -8.663 2.938 -15.829 1.00 89.38 72 ASN A O 1
ATOM 567 N N . LYS A 1 73 ? -9.227 2.930 -13.642 1.00 91.00 73 LYS A N 1
ATOM 568 C CA . LYS A 1 73 ? -8.620 4.221 -13.284 1.00 91.00 73 LYS A CA 1
ATOM 569 C C . LYS A 1 73 ? -7.355 4.056 -12.455 1.00 91.00 73 LYS A C 1
ATOM 571 O O . LYS A 1 73 ? -6.401 4.800 -12.681 1.00 91.00 73 LYS A O 1
ATOM 576 N N . LEU A 1 74 ? -7.357 3.099 -11.528 1.00 93.94 74 LEU A N 1
ATOM 577 C CA . LEU A 1 74 ? -6.279 2.890 -10.567 1.00 93.94 74 LEU A CA 1
ATOM 578 C C . LEU A 1 74 ? -5.779 1.445 -10.574 1.00 93.94 74 LEU A C 1
ATOM 580 O O . LEU A 1 74 ? -6.549 0.493 -10.697 1.00 93.94 74 LEU A O 1
ATOM 584 N N . THR A 1 75 ? -4.477 1.289 -10.355 1.00 95.12 75 THR A N 1
ATOM 585 C CA . THR A 1 75 ? -3.887 0.042 -9.857 1.00 95.12 75 THR A CA 1
ATOM 586 C C . THR A 1 75 ? -3.518 0.246 -8.397 1.00 95.12 75 THR A C 1
ATOM 588 O O . THR A 1 75 ? -2.804 1.192 -8.069 1.00 95.12 75 THR A O 1
ATOM 591 N N . VAL A 1 76 ? -4.010 -0.624 -7.518 1.00 96.81 76 VAL A N 1
ATOM 592 C CA . VAL A 1 76 ? -3.793 -0.533 -6.073 1.00 96.81 76 VAL A CA 1
ATOM 593 C C . VAL A 1 76 ? -3.050 -1.768 -5.594 1.00 96.81 76 VAL A C 1
ATOM 595 O O . VAL A 1 76 ? -3.589 -2.872 -5.627 1.00 96.81 76 VAL A O 1
ATOM 598 N N . TYR A 1 77 ? -1.827 -1.585 -5.112 1.00 97.25 77 TYR A N 1
ATOM 599 C CA . TYR A 1 77 ? -1.087 -2.628 -4.409 1.00 97.25 77 TYR A CA 1
ATOM 600 C C . TYR A 1 77 ? -1.422 -2.567 -2.924 1.00 97.25 77 TYR A C 1
ATOM 602 O O . TYR A 1 77 ? -1.286 -1.512 -2.304 1.00 97.25 77 TYR A O 1
ATOM 610 N N . PHE A 1 78 ? -1.878 -3.673 -2.346 1.00 97.81 78 PHE A N 1
ATOM 611 C CA . PHE A 1 78 ? -2.262 -3.728 -0.939 1.00 97.81 78 PHE A CA 1
ATOM 612 C C . PHE A 1 78 ? -1.274 -4.557 -0.125 1.00 97.81 78 PHE A C 1
ATOM 614 O O . PHE A 1 78 ? -0.695 -5.529 -0.604 1.00 97.81 78 PHE A O 1
ATOM 621 N N . SER A 1 79 ? -1.116 -4.165 1.135 1.00 98.25 79 SER A N 1
ATOM 622 C CA . SER A 1 79 ? -0.285 -4.824 2.132 1.00 98.25 79 SER A CA 1
ATOM 623 C C . SER A 1 79 ? -0.980 -4.765 3.490 1.00 98.25 79 SER A C 1
ATOM 625 O O . SER A 1 79 ? -0.828 -3.807 4.256 1.00 98.25 79 SER A O 1
ATOM 627 N N . VAL A 1 80 ? -1.767 -5.788 3.799 1.00 98.00 80 VAL A N 1
ATOM 628 C CA . VAL A 1 80 ? -2.588 -5.879 5.008 1.00 98.00 80 VAL A CA 1
ATOM 629 C C . VAL A 1 80 ? -1.855 -6.699 6.066 1.00 98.00 80 VAL A C 1
ATOM 631 O O . VAL A 1 80 ? -1.395 -7.813 5.817 1.00 98.00 80 VAL A O 1
ATOM 634 N N . GLY A 1 81 ? -1.735 -6.137 7.268 1.00 95.62 81 GLY A N 1
ATOM 635 C CA . GLY A 1 81 ? -1.087 -6.784 8.405 1.00 95.62 81 GLY A CA 1
ATOM 636 C C . GLY A 1 81 ? -1.854 -6.555 9.703 1.00 95.62 81 GLY A C 1
ATOM 637 O O . GLY A 1 81 ? -2.721 -5.692 9.782 1.00 95.62 81 GLY A O 1
ATOM 638 N N . ALA A 1 82 ? -1.503 -7.304 10.750 1.00 91.75 82 ALA A N 1
ATOM 639 C CA . ALA A 1 82 ? -2.255 -7.320 12.010 1.00 91.75 82 ALA A CA 1
ATOM 640 C C . ALA A 1 82 ? -2.304 -5.971 12.756 1.00 91.75 82 ALA A C 1
ATOM 642 O O . ALA A 1 82 ? -3.230 -5.729 13.522 1.00 91.75 82 ALA A O 1
ATOM 643 N N . LYS A 1 83 ? -1.293 -5.111 12.572 1.00 92.25 83 LYS A N 1
ATOM 644 C CA . LYS A 1 83 ? -1.186 -3.809 13.261 1.00 92.25 83 LYS A CA 1
ATOM 645 C C . LYS A 1 83 ? -1.421 -2.608 12.354 1.00 92.25 83 LYS A C 1
ATOM 647 O O . LYS A 1 83 ? -1.769 -1.542 12.842 1.00 92.25 83 LYS A O 1
ATOM 652 N N . LYS A 1 84 ? -1.114 -2.755 11.067 1.00 95.94 84 LYS A N 1
ATOM 653 C CA . LYS A 1 84 ? -1.164 -1.688 10.070 1.00 95.94 84 LYS A CA 1
ATOM 654 C C . LYS A 1 84 ? -1.400 -2.282 8.699 1.00 95.94 84 LYS A C 1
ATOM 656 O O . LYS A 1 84 ? -0.850 -3.345 8.397 1.00 95.94 84 LYS A O 1
ATOM 661 N N . SER A 1 85 ? -2.116 -1.540 7.876 1.00 98.00 85 SER A N 1
ATOM 662 C CA . SER A 1 85 ? -2.404 -1.843 6.484 1.00 98.00 85 SER A CA 1
ATOM 663 C C . SER A 1 85 ? -1.980 -0.672 5.610 1.00 98.00 85 SER A C 1
ATOM 665 O O . SER A 1 85 ? -2.143 0.482 6.005 1.00 98.00 85 SER A O 1
ATOM 667 N N . PHE A 1 86 ? -1.457 -0.983 4.427 1.00 97.62 86 PHE A N 1
ATOM 668 C CA . PHE A 1 86 ? -1.010 -0.006 3.439 1.00 97.62 86 PHE A CA 1
ATOM 669 C C . PHE A 1 86 ? -1.657 -0.302 2.088 1.00 97.62 86 PHE A C 1
ATOM 671 O O . PHE A 1 86 ? -1.732 -1.464 1.684 1.00 97.62 86 PHE A O 1
ATOM 678 N N . LEU A 1 87 ? -2.085 0.744 1.388 1.00 97.44 87 LEU A N 1
ATOM 679 C CA . LEU A 1 87 ? -2.447 0.718 -0.024 1.00 97.44 87 LEU A CA 1
ATOM 680 C C . LEU A 1 87 ? -1.533 1.684 -0.779 1.00 97.44 87 LEU A C 1
ATOM 682 O O . LEU A 1 87 ? -1.360 2.827 -0.360 1.00 97.44 87 LEU A O 1
ATOM 686 N N . PHE A 1 88 ? -0.999 1.242 -1.909 1.00 96.31 88 PHE A N 1
ATOM 687 C CA . PHE A 1 88 ? -0.220 2.056 -2.834 1.00 96.31 88 PHE A CA 1
ATOM 688 C C . PHE A 1 88 ? -0.982 2.128 -4.152 1.00 96.31 88 PHE A C 1
ATOM 690 O O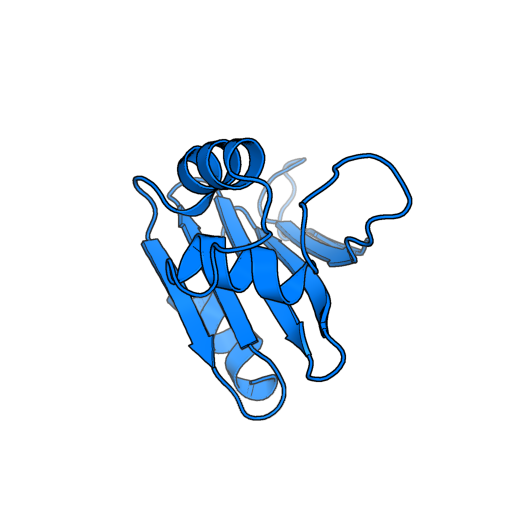 . PHE A 1 88 ? -1.015 1.162 -4.915 1.00 96.31 88 PHE A O 1
ATOM 697 N N . ALA A 1 89 ? -1.653 3.252 -4.379 1.00 95.06 89 ALA A N 1
ATOM 698 C CA . ALA A 1 89 ? -2.476 3.493 -5.550 1.00 95.06 89 ALA A CA 1
ATOM 699 C C . ALA A 1 89 ? -1.705 4.305 -6.593 1.00 95.06 89 ALA A C 1
ATOM 701 O O . ALA A 1 89 ? -1.103 5.329 -6.269 1.00 95.06 89 ALA A O 1
ATOM 702 N N . PHE A 1 90 ? -1.774 3.855 -7.840 1.00 93.62 90 PHE A N 1
ATOM 703 C CA . PHE A 1 90 ? -1.194 4.514 -9.003 1.00 93.62 90 PHE A CA 1
ATOM 704 C C . PHE A 1 90 ? -2.285 4.732 -10.046 1.00 93.62 90 PHE A C 1
ATOM 706 O O . PHE A 1 90 ? -3.001 3.792 -10.409 1.00 93.62 90 PHE A O 1
ATOM 713 N N . ASP A 1 91 ? -2.414 5.965 -10.527 1.00 91.06 91 ASP A N 1
ATOM 714 C CA . ASP A 1 91 ? -3.234 6.260 -11.700 1.00 91.06 91 ASP A CA 1
ATOM 715 C C . ASP A 1 91 ? -2.483 5.959 -13.008 1.00 91.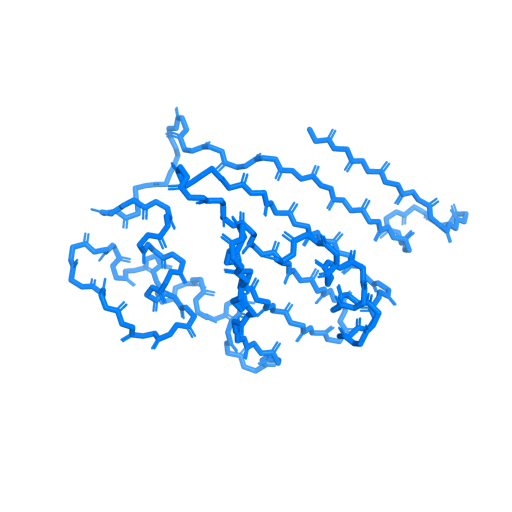06 91 ASP A C 1
ATOM 717 O O . ASP A 1 91 ? -1.323 5.541 -13.012 1.00 91.06 91 ASP A O 1
ATOM 721 N N . LYS A 1 92 ? -3.140 6.190 -14.150 1.00 87.44 92 LYS A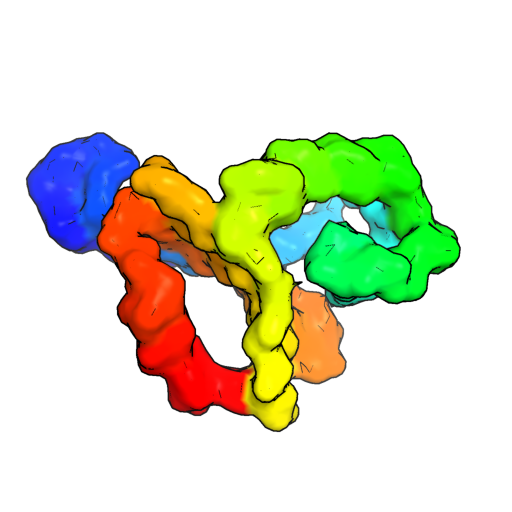 N 1
ATOM 722 C CA . LYS A 1 92 ? -2.540 5.976 -15.479 1.00 87.44 92 LYS A CA 1
ATOM 723 C C . LYS A 1 92 ? -1.329 6.865 -15.769 1.00 87.44 92 LYS A C 1
ATOM 725 O O . LYS A 1 92 ? -0.572 6.557 -16.682 1.00 87.44 92 LYS A O 1
ATOM 730 N N . THR A 1 93 ? -1.164 7.965 -15.038 1.00 86.50 93 THR A N 1
ATOM 731 C CA . THR A 1 93 ? 0.007 8.846 -15.155 1.00 86.50 93 THR A CA 1
ATOM 732 C C . THR A 1 93 ? 1.168 8.377 -14.277 1.00 86.50 93 THR A C 1
ATOM 734 O O . THR A 1 93 ? 2.245 8.963 -14.321 1.00 86.50 93 THR A O 1
ATOM 737 N N . GLY A 1 94 ? 0.961 7.312 -13.492 1.00 82.31 94 GLY A N 1
ATOM 738 C CA . GLY A 1 94 ? 1.929 6.800 -12.532 1.00 82.31 94 GLY A CA 1
ATOM 739 C C . GLY A 1 94 ? 1.980 7.623 -11.249 1.00 82.31 94 GLY A C 1
ATOM 740 O O . GLY A 1 94 ? 2.931 7.477 -10.484 1.00 82.31 94 GLY A O 1
ATOM 741 N N . LEU A 1 95 ? 0.990 8.487 -10.995 1.00 84.25 95 LEU A N 1
ATOM 742 C CA . LEU A 1 95 ? 0.989 9.334 -9.813 1.00 84.25 95 LEU A CA 1
ATOM 743 C C . LEU A 1 95 ? 0.688 8.506 -8.550 1.00 84.25 95 LEU A C 1
ATOM 745 O O . LEU A 1 95 ? -0.393 7.919 -8.458 1.00 84.25 95 LEU A O 1
ATOM 749 N N . PRO A 1 96 ? 1.590 8.505 -7.552 1.00 89.62 96 PRO A N 1
ATOM 750 C CA . PRO A 1 96 ? 1.437 7.671 -6.371 1.00 89.62 96 PRO A CA 1
ATOM 751 C C . PRO A 1 96 ? 0.625 8.335 -5.252 1.00 89.62 96 PRO A C 1
ATOM 753 O O . PRO A 1 96 ? 0.899 9.468 -4.830 1.00 89.62 96 PRO A O 1
ATOM 756 N N . ILE A 1 97 ? -0.309 7.573 -4.686 1.00 92.81 97 ILE A N 1
ATOM 757 C CA . ILE A 1 97 ? -0.987 7.871 -3.422 1.00 92.81 97 ILE A CA 1
ATOM 758 C C . ILE A 1 97 ? -0.792 6.676 -2.488 1.00 92.81 97 ILE A C 1
ATOM 760 O O . ILE A 1 97 ? -1.163 5.553 -2.819 1.00 92.81 97 ILE A O 1
ATOM 764 N N . MET A 1 98 ? -0.232 6.917 -1.305 1.00 95.19 98 MET A N 1
ATOM 765 C CA . MET A 1 98 ? -0.202 5.941 -0.221 1.00 95.19 98 MET A CA 1
ATOM 766 C C . MET A 1 98 ? -1.358 6.210 0.736 1.00 95.19 98 MET A C 1
ATOM 768 O O . MET A 1 98 ? -1.578 7.352 1.151 1.00 95.19 98 MET A O 1
ATOM 772 N N . ILE A 1 99 ? -2.060 5.144 1.102 1.00 96.19 99 ILE A N 1
ATOM 773 C CA . ILE A 1 99 ? -3.075 5.140 2.148 1.00 96.19 99 ILE A CA 1
ATOM 774 C C . ILE A 1 99 ? -2.605 4.195 3.243 1.00 96.19 99 ILE A C 1
ATOM 776 O O . ILE A 1 99 ? -2.315 3.036 2.951 1.00 96.19 99 ILE A O 1
ATOM 780 N N . ASP A 1 100 ? -2.544 4.650 4.490 1.00 96.50 100 ASP A N 1
ATOM 781 C CA . ASP A 1 100 ? -2.209 3.782 5.616 1.00 96.50 100 ASP A CA 1
ATOM 782 C C . ASP A 1 100 ? -3.150 3.959 6.805 1.00 96.50 100 ASP A C 1
ATOM 784 O O . ASP A 1 100 ? -3.714 5.029 7.053 1.00 96.50 100 ASP A O 1
ATOM 788 N N . THR A 1 101 ? -3.379 2.852 7.504 1.00 97.81 101 THR A N 1
ATOM 789 C CA . THR A 1 101 ? -4.327 2.764 8.614 1.00 97.81 101 THR A CA 1
ATOM 790 C C . THR A 1 101 ? -3.946 1.637 9.560 1.00 97.81 101 THR A C 1
ATOM 792 O O . THR A 1 101 ? -3.321 0.654 9.163 1.00 97.81 101 THR A O 1
ATOM 795 N N . ASP A 1 102 ? -4.339 1.765 10.820 1.00 97.38 102 ASP A N 1
ATOM 796 C CA . ASP A 1 102 ? -4.120 0.780 11.876 1.00 97.38 102 ASP A CA 1
ATOM 797 C C . ASP A 1 102 ? -5.389 0.012 12.284 1.00 97.38 102 ASP A C 1
ATOM 799 O O . ASP A 1 102 ? -5.320 -0.832 13.176 1.00 97.38 102 ASP A O 1
ATOM 803 N N . PHE A 1 103 ? -6.546 0.293 11.668 1.00 96.50 103 PHE A N 1
ATOM 804 C CA . PHE A 1 103 ? -7.828 -0.241 12.151 1.00 96.50 103 PHE A CA 1
ATOM 805 C C . PHE A 1 103 ? -8.754 -0.837 11.083 1.00 96.50 103 PHE A C 1
ATOM 807 O O . PHE A 1 103 ? -9.660 -1.592 11.440 1.00 96.50 103 PHE A O 1
ATOM 814 N N . L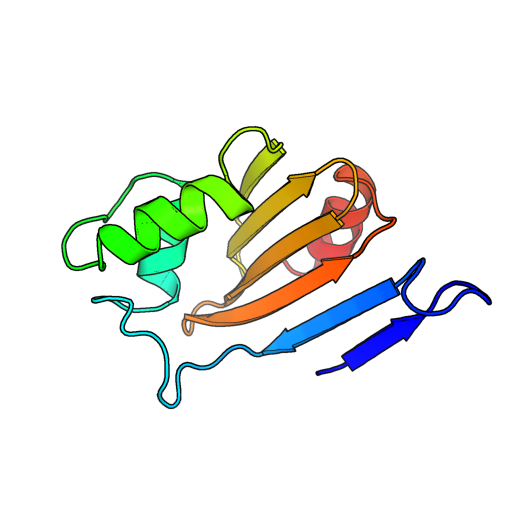EU A 1 104 ? -8.574 -0.524 9.795 1.00 96.88 104 LEU A N 1
ATOM 815 C CA . LEU A 1 104 ? -9.438 -1.077 8.747 1.00 96.88 104 LEU A CA 1
ATOM 816 C C . LEU A 1 104 ? -9.000 -2.484 8.324 1.00 96.88 104 LEU A C 1
ATOM 818 O O . LEU A 1 104 ? -7.819 -2.752 8.087 1.00 96.88 104 LEU A O 1
ATOM 822 N N . SER A 1 105 ? -9.987 -3.369 8.173 1.00 96.25 105 SER A N 1
ATOM 823 C CA . SER A 1 105 ? -9.809 -4.699 7.589 1.00 96.25 105 SER A CA 1
ATOM 824 C C . SER A 1 105 ? -9.599 -4.621 6.074 1.00 96.25 105 SER A C 1
ATOM 826 O O . SER A 1 105 ? -9.947 -3.625 5.439 1.00 96.25 105 SER A O 1
ATOM 828 N N . LYS A 1 106 ? -9.099 -5.705 5.465 1.00 96.94 106 LYS A N 1
ATOM 829 C CA . LYS A 1 106 ? -8.975 -5.816 4.002 1.00 96.94 106 LYS A CA 1
ATOM 830 C C . LYS A 1 106 ? -10.297 -5.553 3.282 1.00 96.94 106 LYS A C 1
ATOM 832 O O . LYS A 1 106 ? -10.315 -4.796 2.321 1.00 96.94 106 LYS A O 1
ATOM 837 N N . THR A 1 107 ? -11.398 -6.125 3.769 1.00 96.94 107 THR A N 1
ATOM 838 C CA . THR A 1 107 ? -12.730 -5.936 3.175 1.00 96.94 107 THR A CA 1
ATOM 839 C C . THR A 1 107 ? -13.187 -4.480 3.251 1.00 96.94 107 THR A C 1
ATOM 841 O O . THR A 1 107 ? -13.714 -3.956 2.275 1.00 96.94 107 THR A O 1
ATOM 844 N N . ALA A 1 108 ? -12.952 -3.803 4.381 1.00 96.69 108 ALA A N 1
ATOM 845 C CA . ALA A 1 108 ? -13.285 -2.387 4.525 1.00 96.69 108 ALA A CA 1
ATOM 846 C C . ALA A 1 108 ? -12.414 -1.503 3.617 1.00 96.69 108 ALA A C 1
ATOM 848 O O . ALA A 1 108 ? -12.921 -0.576 2.991 1.00 96.69 108 ALA A O 1
ATOM 849 N N . LEU A 1 109 ? -11.120 -1.820 3.506 1.00 97.19 109 LEU A N 1
ATOM 850 C CA . LEU A 1 109 ? -10.194 -1.140 2.600 1.00 97.19 109 LEU A CA 1
ATOM 851 C C . LEU A 1 109 ? -10.594 -1.311 1.137 1.00 97.19 109 LEU A C 1
ATOM 853 O O . LEU A 1 109 ? -10.590 -0.328 0.405 1.00 97.19 109 LEU A O 1
ATOM 857 N N . GLN A 1 110 ? -10.959 -2.527 0.729 1.00 96.19 110 GLN A N 1
ATOM 858 C CA . GLN A 1 110 ? -11.414 -2.811 -0.629 1.00 96.19 110 GLN A CA 1
ATOM 859 C C . GLN A 1 110 ? -12.693 -2.027 -0.942 1.00 96.19 110 GLN A C 1
ATOM 861 O O . GLN A 1 110 ? -12.716 -1.237 -1.879 1.00 96.19 110 GLN A O 1
ATOM 866 N N . SER A 1 111 ? -13.701 -2.117 -0.069 1.00 95.62 111 SER A N 1
ATOM 867 C CA . SER A 1 111 ? -14.955 -1.370 -0.226 1.00 95.62 111 SER A CA 1
ATOM 868 C C . SER A 1 111 ? -14.750 0.149 -0.299 1.00 95.62 111 SER A C 1
ATOM 870 O O . SER A 1 111 ? -15.450 0.825 -1.051 1.00 95.62 111 SER A O 1
ATOM 872 N N . MET A 1 112 ? -13.781 0.694 0.445 1.00 93.81 112 MET A N 1
ATOM 873 C CA . MET A 1 112 ? -13.443 2.120 0.408 1.00 93.81 112 MET A CA 1
ATOM 874 C C . MET A 1 112 ? -12.917 2.561 -0.966 1.00 93.81 112 MET A C 1
ATOM 876 O O . MET A 1 112 ? -13.195 3.683 -1.387 1.00 93.81 112 MET A O 1
ATOM 880 N N . ILE A 1 113 ? -12.155 1.706 -1.654 1.00 93.38 113 ILE A N 1
ATOM 881 C CA . ILE A 1 113 ? -11.496 2.050 -2.922 1.00 93.38 113 ILE A CA 1
ATOM 882 C C . ILE A 1 113 ? -12.233 1.528 -4.159 1.00 93.38 113 ILE A C 1
ATOM 884 O O . ILE A 1 113 ? -11.913 1.969 -5.258 1.00 93.38 113 ILE A O 1
ATOM 888 N N . ASP A 1 114 ? -13.241 0.663 -4.008 1.00 91.62 114 ASP A N 1
ATOM 889 C CA . ASP A 1 114 ? -13.962 0.030 -5.125 1.00 91.62 114 ASP A CA 1
ATOM 890 C C . ASP A 1 114 ? -14.566 1.040 -6.114 1.00 91.62 114 ASP A C 1
ATOM 892 O O . ASP A 1 114 ? -14.563 0.804 -7.316 1.00 91.62 114 ASP A O 1
ATOM 896 N N . SER A 1 115 ? -15.044 2.196 -5.638 1.00 87.56 115 SER A N 1
ATOM 897 C CA . SER A 1 115 ? -15.583 3.250 -6.522 1.00 87.56 115 SER A CA 1
ATOM 898 C C . SER A 1 115 ? -14.504 4.034 -7.287 1.00 87.56 115 SER A C 1
ATOM 900 O O . SER A 1 115 ? -14.812 4.757 -8.242 1.00 87.56 115 SER A O 1
ATOM 902 N N . ALA A 1 116 ? -13.247 3.911 -6.857 1.00 82.38 116 ALA A N 1
ATOM 903 C CA . ALA A 1 116 ? -12.087 4.572 -7.439 1.00 82.38 116 ALA A CA 1
ATOM 904 C C . ALA A 1 116 ? -11.272 3.659 -8.374 1.00 82.38 116 ALA A C 1
ATOM 906 O O . ALA A 1 116 ? -10.486 4.187 -9.165 1.00 82.38 116 ALA A O 1
ATOM 907 N N . LEU A 1 117 ? -11.459 2.333 -8.303 1.00 74.62 117 LEU A N 1
ATOM 908 C CA . LEU A 1 117 ? -10.940 1.361 -9.275 1.00 74.62 117 LEU A CA 1
ATOM 909 C C . LEU A 1 117 ? -11.584 1.588 -10.654 1.00 74.62 117 LEU A C 1
ATOM 911 O O . LEU A 1 117 ? -10.816 1.692 -11.640 1.00 74.62 117 LEU A O 1
#

Radius of gyration: 14.29 Å; Cα contacts (8 Å, |Δi|>4): 200; chains: 1; bounding box: 34×27×37 Å

Nearest PDB structures (foldseek):
  2ftb-assembly1_A  TM=6.332E-01  e=8.208E-01  Ambystoma mexicanum
  6mp4-assembly2_E  TM=6.239E-01  e=7.742E-01  Homo sapiens
  7ns8-assembly1_A-2  TM=5.667E-01  e=1.563E+00  Sulfolobus acidocaldarius DSM 639
  2mm3-assembly1_A  TM=5.926E-01  e=1.563E+00  Homo sapiens
  7ns9-assembly1_A  TM=3.801E-01  e=1.237E+00  Sulfolobus acidocaldarius DSM 639

Secondary structure (DSSP, 8-state):
-EEEE-SSSTT-SEEEEEE---SSS---SS-HHHHHHHHHH----TTS-HHHHHHHHHHHTTTSEEEEEE-SSEEEEEEE-SS-EEEEEEETT--EEEEEESS--HHHHHHHHTTT-

Foldseek 3Di:
DDKDADDDDPPAFIKDKDWDDCPDDDQQQDAPLLSLCCLQVVPNCPRTDVVVSVVVNVVFPPPFPWHWDDDPFWIWTWTHDQQKIWIWIQGPVRGTMIIMHRDDDPVRVCVVCVVVD

Solvent-accessible surface area (backbone atoms only — not comparable to full-atom values): 6568 Å² total; per-residue (Å²): 117,49,76,48,75,71,59,91,57,85,99,41,42,38,47,33,42,34,71,70,76,88,86,79,88,74,85,45,62,46,54,71,57,49,39,54,43,19,54,64,69,72,41,72,54,78,64,34,35,61,70,58,42,56,56,46,28,62,71,47,40,56,100,32,60,51,39,75,50,80,43,90,50,24,42,31,39,38,24,39,47,98,66,43,30,41,36,44,33,28,39,90,86,49,54,49,38,39,37,42,32,51,67,70,50,69,68,56,52,47,63,70,42,59,88,60,4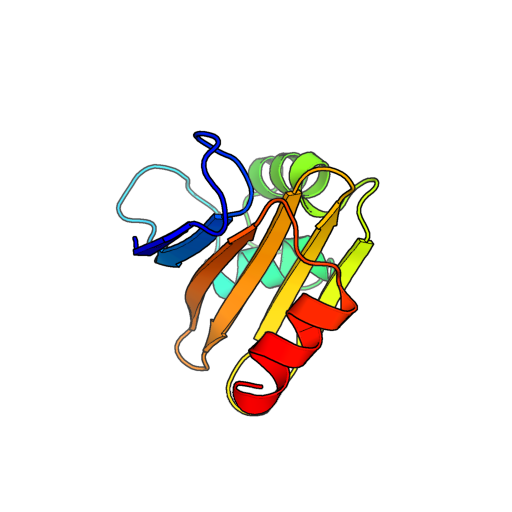4